Protein AF-A0A0G0MGQ8-F1 (afdb_monomer_lite)

Radius of gyration: 21.74 Å; chains: 1; bounding box: 58×30×50 Å

Sequence (73 aa):
MSEKTSAKDNKNKILEDAVSEIKERFGDGSIMKLGEIKRVEIDSIPTGSISLDIALGVGGLPKGRIIEIYGPE

pLDDT: mean 84.57, std 13.44, range [46.5, 97.38]

Foldseek 3Di:
DPDPPVVVVVVVVVVVVVLVVQCVVPNPPRDDDDPVDDPPLFDADAPPDQVVLVVVVSRHHTPPDDDDDDDDD

Structure (mmCIF, N/CA/C/O backbone):
data_AF-A0A0G0MGQ8-F1
#
_entry.id   AF-A0A0G0MGQ8-F1
#
loop_
_atom_site.group_PDB
_atom_site.id
_atom_site.type_symbol
_atom_site.label_atom_id
_atom_site.label_alt_id
_atom_site.label_comp_id
_atom_site.label_asym_id
_atom_site.label_entity_id
_atom_site.label_seq_id
_atom_site.pdbx_PDB_ins_code
_atom_site.Cartn_x
_atom_site.Cartn_y
_atom_site.Cartn_z
_atom_site.occupancy
_atom_site.B_iso_or_equiv
_atom_site.auth_seq_id
_atom_site.auth_comp_id
_atom_site.auth_asym_id
_atom_site.auth_atom_id
_atom_site.pdbx_PDB_model_num
ATOM 1 N N . MET A 1 1 ? -35.166 -19.656 28.179 1.00 46.50 1 MET A N 1
ATOM 2 C CA . MET A 1 1 ? -34.326 -19.265 27.020 1.00 46.50 1 MET A CA 1
ATOM 3 C C . MET A 1 1 ? -34.115 -17.735 26.945 1.00 46.50 1 MET A C 1
ATOM 5 O O . MET A 1 1 ? -34.060 -17.203 25.848 1.00 46.50 1 MET A O 1
ATOM 9 N N . SER A 1 2 ? -33.987 -17.009 28.073 1.00 50.03 2 SER A N 1
ATOM 10 C CA . SER A 1 2 ? -34.071 -15.525 28.095 1.00 50.03 2 SER A CA 1
ATOM 11 C C . SER A 1 2 ? -32.810 -14.788 28.586 1.00 50.03 2 SER A C 1
ATOM 13 O O . SER A 1 2 ? -32.775 -13.565 28.533 1.00 50.03 2 SER A O 1
ATOM 15 N N . GLU A 1 3 ? -31.763 -15.482 29.046 1.00 52.75 3 GLU A N 1
ATOM 16 C CA . GLU A 1 3 ? -30.592 -14.826 29.671 1.00 52.75 3 GLU A CA 1
ATOM 17 C C . GLU A 1 3 ? -29.431 -14.511 28.709 1.00 52.75 3 GLU A C 1
ATOM 19 O O . GLU A 1 3 ? -28.505 -13.796 29.077 1.00 52.75 3 GLU A O 1
ATOM 24 N N . LYS A 1 4 ? -29.444 -15.006 27.461 1.00 52.00 4 LYS A N 1
ATOM 25 C CA . LYS A 1 4 ? -28.308 -14.829 26.528 1.00 52.00 4 LYS A CA 1
ATOM 26 C C . LYS A 1 4 ? -28.311 -13.518 25.731 1.00 52.00 4 LYS A C 1
ATOM 28 O O . LYS A 1 4 ? -27.270 -13.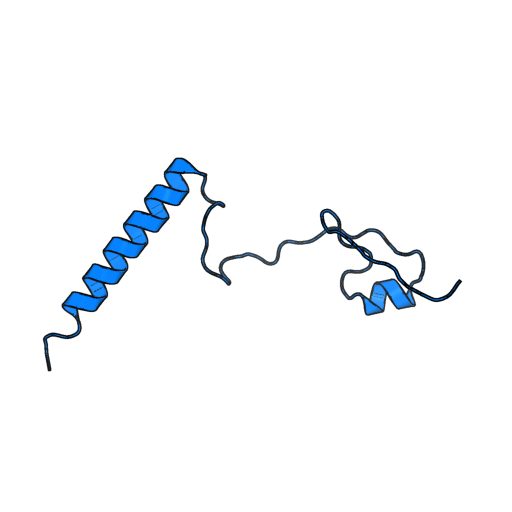176 25.174 1.00 52.00 4 LYS A O 1
ATOM 33 N N . THR A 1 5 ? -29.425 -12.789 25.669 1.00 52.50 5 THR A N 1
ATOM 34 C CA . THR A 1 5 ? -29.534 -11.563 24.854 1.00 52.50 5 THR A CA 1
ATOM 35 C C . THR A 1 5 ? -28.874 -10.359 25.549 1.00 52.50 5 THR A C 1
ATOM 37 O O . THR A 1 5 ? -28.033 -9.699 24.947 1.00 52.50 5 THR A O 1
ATOM 40 N N . SER A 1 6 ? -29.107 -10.157 26.854 1.00 58.88 6 SER A N 1
ATOM 41 C CA . SER A 1 6 ? -28.629 -8.970 27.594 1.00 58.88 6 SER A CA 1
ATOM 42 C C . SER A 1 6 ? -27.102 -8.872 27.728 1.00 58.88 6 SER A C 1
ATOM 44 O O . SER A 1 6 ? -26.527 -7.787 27.647 1.00 58.88 6 SER A O 1
ATOM 46 N N . ALA A 1 7 ? -26.413 -10.005 27.894 1.00 62.41 7 ALA A N 1
ATOM 47 C CA . ALA A 1 7 ? -24.954 -10.034 28.012 1.00 62.41 7 ALA A CA 1
ATOM 48 C C . ALA A 1 7 ? -24.242 -9.712 26.687 1.00 62.41 7 ALA A C 1
ATOM 50 O O . ALA A 1 7 ? -23.095 -9.264 26.693 1.00 62.41 7 ALA A O 1
ATOM 51 N N . LYS A 1 8 ? -24.900 -9.964 25.549 1.00 67.25 8 LYS A N 1
ATOM 52 C CA . LYS A 1 8 ? -24.350 -9.694 24.216 1.00 67.25 8 LYS A CA 1
ATOM 53 C C . LYS A 1 8 ? -24.476 -8.210 23.868 1.00 67.25 8 LYS A C 1
ATOM 55 O O . LYS A 1 8 ? -23.513 -7.629 23.377 1.00 67.25 8 LYS A O 1
ATOM 60 N N . ASP A 1 9 ? -25.600 -7.598 24.229 1.00 76.69 9 ASP A N 1
ATOM 61 C CA . ASP A 1 9 ? -25.843 -6.167 24.023 1.00 76.69 9 ASP A CA 1
ATOM 62 C C . ASP A 1 9 ? -24.903 -5.298 24.874 1.00 76.69 9 ASP A C 1
ATOM 64 O O . ASP A 1 9 ? -24.308 -4.350 24.363 1.00 76.69 9 ASP A O 1
ATOM 68 N N . ASN A 1 10 ? -24.651 -5.679 26.134 1.00 82.25 10 ASN A N 1
ATOM 69 C CA . ASN A 1 10 ? -23.671 -4.982 26.980 1.00 82.25 10 ASN A CA 1
ATOM 70 C C . ASN A 1 10 ? -22.240 -5.061 26.429 1.00 82.25 10 ASN A C 1
ATOM 72 O O . ASN A 1 10 ? -21.503 -4.080 26.483 1.00 82.25 10 ASN A O 1
ATOM 76 N N . LYS A 1 11 ? -21.835 -6.213 25.878 1.00 80.25 11 LYS A N 1
ATOM 77 C CA . LYS A 1 11 ? -20.506 -6.363 25.263 1.00 80.25 11 LYS A CA 1
ATOM 78 C C . LYS A 1 11 ? -20.349 -5.493 24.021 1.00 80.25 11 LYS A C 1
ATOM 80 O O . LYS A 1 11 ? -19.286 -4.912 23.839 1.00 80.25 11 LYS A O 1
ATOM 85 N N . ASN A 1 12 ? -21.390 -5.391 23.197 1.00 84.38 12 ASN A N 1
ATOM 86 C CA . ASN A 1 12 ? -21.367 -4.536 22.012 1.00 84.38 12 ASN A CA 1
ATOM 87 C C . ASN A 1 12 ? -21.249 -3.058 22.394 1.00 84.38 12 ASN A C 1
ATOM 89 O O . ASN A 1 12 ? -20.440 -2.353 21.804 1.00 84.38 12 ASN A O 1
ATOM 93 N N . LYS A 1 13 ? -21.971 -2.618 23.431 1.00 87.75 13 LYS A N 1
ATOM 94 C CA . LYS A 1 13 ? -21.895 -1.237 23.916 1.00 87.75 13 LYS A CA 1
ATOM 95 C C . LYS A 1 13 ? -20.493 -0.866 24.410 1.00 87.75 13 LYS A C 1
ATOM 97 O O . LYS A 1 13 ? -19.937 0.132 23.975 1.00 87.75 13 LYS A O 1
ATOM 102 N N . ILE A 1 14 ? -19.881 -1.721 25.236 1.00 90.69 14 ILE A N 1
ATOM 103 C CA . ILE A 1 14 ? -18.503 -1.513 25.721 1.00 90.69 14 ILE A CA 1
ATOM 104 C C . ILE A 1 14 ? -17.508 -1.457 24.550 1.00 90.69 14 ILE A C 1
ATOM 106 O O . ILE A 1 14 ? -16.557 -0.679 24.573 1.00 90.69 14 ILE A O 1
ATOM 110 N N . LEU A 1 15 ? -17.722 -2.278 23.518 1.00 87.19 15 LEU A N 1
ATOM 111 C CA . LEU A 1 15 ? -16.885 -2.283 22.321 1.00 87.19 15 LEU A CA 1
ATOM 112 C C . LEU A 1 15 ? -17.006 -0.967 21.535 1.00 87.19 15 LEU A C 1
ATOM 114 O O . LEU A 1 15 ? -15.994 -0.429 21.095 1.00 87.19 15 LEU A O 1
ATOM 118 N N . GLU A 1 16 ? -18.224 -0.454 21.354 1.00 87.44 16 GLU A N 1
ATOM 119 C CA . GLU A 1 16 ? -18.485 0.807 20.647 1.00 87.44 16 GLU A CA 1
ATOM 120 C C . GLU A 1 16 ? -17.912 2.018 21.391 1.00 87.44 16 GLU A C 1
ATOM 122 O O . GLU A 1 16 ? -17.308 2.889 20.759 1.00 87.44 16 GLU A O 1
ATOM 127 N N . ASP A 1 17 ? -18.018 2.034 22.721 1.00 90.75 17 ASP A N 1
ATOM 128 C CA . ASP A 1 17 ? -17.440 3.081 23.567 1.00 90.75 17 ASP A CA 1
ATOM 129 C C . ASP A 1 17 ? -15.903 3.093 23.444 1.00 90.75 17 ASP A C 1
ATOM 131 O O . ASP A 1 17 ? -15.306 4.140 23.191 1.00 90.75 17 ASP A O 1
ATOM 135 N N . ALA A 1 18 ? -15.253 1.924 23.512 1.00 90.56 18 ALA A N 1
ATOM 136 C CA . ALA A 1 18 ? -13.799 1.809 23.357 1.00 90.56 18 ALA A CA 1
ATOM 137 C C . ALA A 1 18 ? -13.318 2.218 21.953 1.00 90.56 18 ALA A C 1
ATOM 139 O O . ALA A 1 18 ? -12.300 2.894 21.805 1.00 90.56 18 ALA A O 1
ATOM 140 N N . VAL A 1 19 ? -14.054 1.832 20.904 1.00 89.50 19 VAL A N 1
ATOM 141 C CA . VAL A 1 19 ? -13.765 2.259 19.525 1.00 89.50 19 VAL A CA 1
ATOM 142 C C . VAL A 1 19 ? -13.889 3.779 19.391 1.00 89.50 19 VAL A C 1
ATOM 144 O O . VAL A 1 19 ? -13.067 4.395 18.711 1.00 89.50 19 VAL A O 1
ATOM 147 N N . SER A 1 20 ? -14.881 4.385 20.044 1.00 89.19 20 SER A N 1
ATOM 148 C CA . SER A 1 20 ? -15.086 5.837 20.031 1.00 89.19 20 SER A CA 1
ATOM 149 C C . SER A 1 20 ? -13.961 6.576 20.755 1.00 89.19 20 SER A C 1
ATOM 151 O O . SER A 1 20 ? -13.435 7.546 20.216 1.00 89.19 20 SER A O 1
ATOM 153 N N . GLU A 1 21 ? -13.510 6.071 21.906 1.00 91.62 21 GLU A N 1
ATOM 154 C CA . GLU A 1 21 ? -12.376 6.645 22.642 1.00 91.62 21 GLU A CA 1
ATOM 155 C C . GLU A 1 21 ? -11.088 6.637 21.800 1.00 91.62 21 GLU A C 1
ATOM 157 O O . GLU A 1 21 ? -10.352 7.624 21.748 1.00 91.62 21 GLU A O 1
ATOM 162 N N . ILE A 1 22 ? -10.817 5.536 21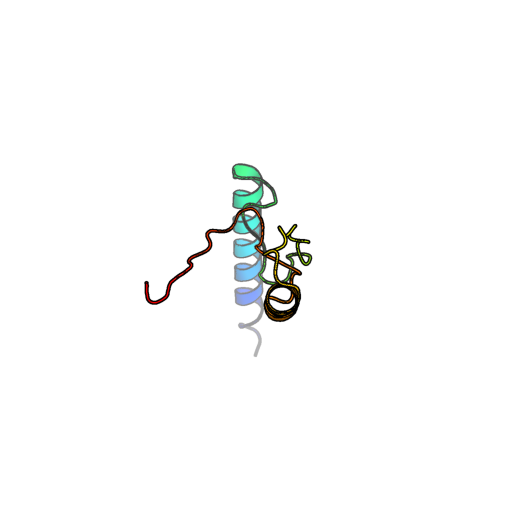.091 1.00 91.62 22 ILE A N 1
ATOM 163 C CA . ILE A 1 22 ? -9.645 5.429 20.210 1.00 91.62 22 ILE A CA 1
ATOM 164 C C . ILE A 1 22 ? -9.741 6.449 19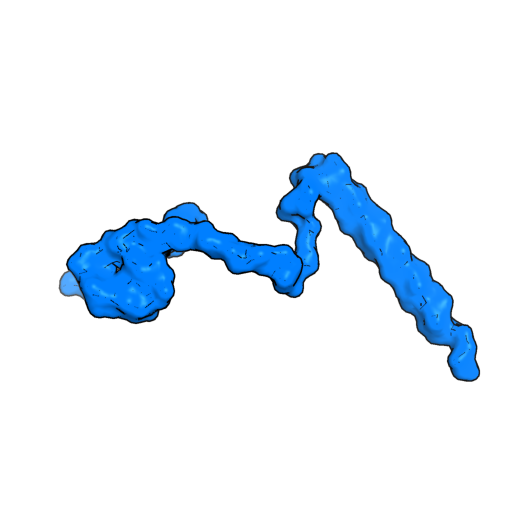.063 1.00 91.62 22 ILE A C 1
ATOM 166 O O . ILE A 1 22 ? -8.756 7.127 18.765 1.00 91.62 22 ILE A O 1
ATOM 170 N N . LYS A 1 23 ? -10.925 6.622 18.461 1.00 90.19 23 LYS A N 1
ATOM 171 C CA . LYS A 1 23 ? -11.139 7.620 17.401 1.00 90.19 23 LYS A CA 1
ATOM 172 C C . LYS A 1 23 ? -10.968 9.055 17.889 1.00 90.19 23 LYS A C 1
ATOM 174 O O . LYS A 1 23 ? -10.333 9.842 17.196 1.00 90.19 23 LYS A O 1
ATOM 179 N N . GLU A 1 24 ? -11.472 9.394 19.073 1.00 91.62 24 GLU A N 1
ATOM 180 C CA . GLU A 1 24 ? -11.320 10.740 19.642 1.00 91.62 24 GLU A CA 1
ATOM 181 C C . GLU A 1 24 ? -9.848 11.065 19.933 1.00 91.62 24 GLU A C 1
ATOM 183 O O . GLU A 1 24 ? -9.371 12.162 19.646 1.00 91.62 24 GLU A O 1
ATOM 188 N N . ARG A 1 25 ? -9.097 10.089 20.455 1.00 92.50 25 ARG A N 1
ATOM 189 C CA . ARG A 1 25 ? -7.697 10.281 20.859 1.00 92.50 25 ARG A CA 1
ATOM 190 C C . ARG A 1 25 ? -6.705 10.261 19.698 1.00 92.50 25 ARG A C 1
ATOM 192 O O . ARG A 1 25 ? -5.689 10.948 19.769 1.00 92.50 25 ARG A O 1
ATOM 199 N N . PHE A 1 26 ? -6.957 9.454 18.667 1.00 91.19 26 PHE A N 1
ATOM 200 C CA . PHE A 1 26 ? -5.988 9.175 17.598 1.00 91.19 26 PHE A CA 1
ATOM 201 C C . PHE A 1 26 ? -6.508 9.507 16.186 1.00 91.19 26 PHE A C 1
ATOM 203 O O . PHE A 1 26 ? -5.780 9.331 15.208 1.00 91.19 26 PHE A O 1
ATOM 210 N N . GLY A 1 27 ? -7.741 10.008 16.070 1.00 87.50 27 GLY A N 1
ATOM 211 C CA . GLY A 1 27 ? -8.411 10.369 14.817 1.00 87.50 27 GLY A CA 1
ATOM 212 C C . GLY A 1 27 ? -9.272 9.244 14.231 1.00 87.50 27 GLY A C 1
ATOM 213 O O . GLY A 1 27 ? -9.078 8.063 14.526 1.00 87.50 27 GLY A O 1
ATOM 214 N N . ASP A 1 28 ? -10.205 9.597 13.341 1.00 80.00 28 ASP A N 1
ATOM 215 C CA . ASP A 1 28 ? -11.218 8.681 12.778 1.00 80.00 28 ASP A CA 1
ATOM 216 C C . ASP A 1 28 ? -10.654 7.466 12.015 1.00 80.00 28 ASP A C 1
ATOM 218 O O . ASP A 1 28 ? -11.337 6.449 11.878 1.00 80.00 28 ASP A O 1
ATOM 222 N N . GLY A 1 29 ? -9.412 7.548 11.525 1.00 78.75 29 GLY A N 1
ATOM 223 C CA . GLY A 1 29 ? -8.729 6.476 10.786 1.00 78.75 29 GLY A CA 1
ATOM 224 C C . GLY A 1 29 ? -7.878 5.534 11.645 1.00 78.75 29 GLY A C 1
ATOM 225 O O . GLY A 1 29 ? -7.261 4.619 11.107 1.00 78.75 29 GLY A O 1
ATOM 226 N N . SER A 1 30 ? -7.815 5.755 12.959 1.00 83.69 30 SER A N 1
ATOM 227 C CA . SER A 1 30 ? -6.967 4.977 13.874 1.00 83.69 30 SER A CA 1
ATOM 228 C C . SER A 1 30 ? -7.488 3.561 14.148 1.00 83.69 30 SER A C 1
ATOM 230 O O . SER A 1 30 ? -6.701 2.658 14.429 1.00 83.69 30 SER A O 1
ATOM 232 N N . ILE A 1 31 ? -8.804 3.347 14.039 1.00 86.81 31 ILE A N 1
ATOM 233 C CA . ILE A 1 31 ? -9.449 2.041 14.196 1.00 86.81 31 ILE A CA 1
ATOM 234 C C . ILE A 1 31 ? -10.698 1.941 13.313 1.00 86.81 31 ILE A C 1
ATOM 236 O O . ILE A 1 31 ? -11.567 2.815 13.316 1.00 86.81 31 ILE A O 1
ATOM 240 N N . MET A 1 32 ? -10.795 0.861 12.538 1.00 82.62 32 MET A N 1
ATOM 241 C CA . MET A 1 32 ? -11.889 0.618 11.592 1.00 82.62 32 MET A CA 1
ATOM 242 C C . MET A 1 32 ? -12.179 -0.879 11.495 1.00 82.62 32 MET A C 1
ATOM 244 O O . MET A 1 32 ? -11.295 -1.702 11.749 1.00 82.62 32 MET A O 1
ATOM 248 N N . LYS A 1 33 ? -13.401 -1.258 11.102 1.00 82.88 33 LYS A N 1
ATOM 249 C CA . LYS A 1 33 ? -13.689 -2.670 10.822 1.00 82.88 33 LYS A CA 1
ATOM 250 C C . LYS A 1 33 ? -13.052 -3.077 9.495 1.00 82.88 33 LYS A C 1
ATOM 252 O O . LYS A 1 33 ? -13.090 -2.344 8.505 1.00 82.88 33 LYS A O 1
ATOM 257 N N . LEU A 1 34 ? -12.501 -4.288 9.457 1.00 69.62 34 LEU A N 1
ATOM 258 C CA . LEU A 1 34 ? -11.958 -4.881 8.239 1.00 69.62 34 LEU A CA 1
ATOM 259 C C . LEU A 1 34 ? -13.088 -5.030 7.201 1.00 69.62 34 LEU A C 1
ATOM 261 O O . LEU A 1 34 ? -14.021 -5.800 7.412 1.00 69.62 34 LEU A O 1
ATOM 265 N N . GLY A 1 35 ? -13.022 -4.262 6.109 1.00 72.06 35 GLY A N 1
ATOM 266 C CA . GLY A 1 35 ? -14.056 -4.207 5.063 1.00 72.06 35 GLY A CA 1
ATOM 267 C C . GLY A 1 35 ? -14.844 -2.892 4.986 1.00 72.06 35 GLY A C 1
ATOM 268 O O . GLY A 1 35 ? -15.440 -2.620 3.951 1.00 72.06 35 GLY A O 1
ATOM 269 N N . GLU A 1 36 ? -14.784 -2.034 6.013 1.00 75.81 36 GLU A N 1
ATOM 270 C CA . GLU A 1 36 ? -15.240 -0.630 5.910 1.00 75.81 36 GLU A CA 1
ATOM 271 C C . GLU A 1 36 ? -14.240 0.243 5.127 1.00 75.81 36 GLU A C 1
ATOM 273 O O . GLU A 1 36 ? -14.540 1.374 4.745 1.00 75.81 36 GLU A O 1
ATOM 278 N N . ILE A 1 37 ? -13.052 -0.304 4.844 1.00 63.75 37 ILE A N 1
ATOM 279 C CA . ILE A 1 37 ? -12.046 0.300 3.975 1.00 63.75 37 ILE A CA 1
ATOM 280 C C . ILE A 1 37 ? -12.625 0.355 2.556 1.00 63.75 37 ILE A C 1
ATOM 282 O O . ILE A 1 37 ? -12.718 -0.667 1.870 1.00 63.75 37 ILE A O 1
ATOM 286 N N . LYS A 1 38 ? -12.989 1.558 2.087 1.00 65.06 38 LYS A N 1
ATOM 287 C CA . LYS A 1 38 ? -13.144 1.805 0.645 1.00 65.06 38 LYS A CA 1
ATOM 288 C C . LYS A 1 38 ? -11.869 1.316 -0.031 1.00 65.06 38 LYS A C 1
ATOM 290 O O . LYS A 1 38 ? -10.794 1.612 0.484 1.00 65.06 38 LYS A O 1
ATOM 295 N N . ARG A 1 39 ? -11.975 0.584 -1.151 1.00 65.12 39 ARG A N 1
ATOM 296 C CA . ARG A 1 39 ? -10.806 0.241 -1.981 1.00 65.12 39 ARG A CA 1
ATOM 297 C C . ARG A 1 39 ? -9.999 1.522 -2.170 1.00 65.12 39 ARG A C 1
ATOM 299 O O . ARG A 1 39 ? -10.459 2.433 -2.849 1.00 65.12 39 ARG A O 1
ATOM 306 N N . VAL A 1 40 ? -8.867 1.613 -1.481 1.00 66.81 40 VAL A N 1
ATOM 307 C CA . VAL A 1 40 ? -7.984 2.763 -1.603 1.00 66.81 40 VAL A CA 1
ATOM 308 C C . VAL A 1 40 ? -7.360 2.603 -2.973 1.00 66.81 40 VAL A C 1
ATOM 310 O O . VAL A 1 40 ? -6.703 1.592 -3.227 1.00 66.81 40 VAL A O 1
ATOM 313 N N . GLU A 1 41 ? -7.640 3.540 -3.872 1.00 71.62 41 GLU A N 1
ATOM 314 C CA . GLU A 1 41 ? -6.905 3.618 -5.126 1.00 71.62 41 GLU A CA 1
ATOM 315 C C . GLU A 1 41 ? -5.442 3.861 -4.766 1.00 71.62 41 GLU A C 1
ATOM 317 O O . GLU A 1 41 ? -5.093 4.840 -4.106 1.00 71.62 41 GLU A O 1
ATOM 322 N N . ILE A 1 42 ? -4.605 2.884 -5.098 1.00 82.44 42 ILE A N 1
ATOM 323 C CA . ILE A 1 42 ? -3.168 2.965 -4.889 1.00 82.44 42 ILE A CA 1
ATOM 324 C C . ILE A 1 42 ? -2.580 3.373 -6.226 1.00 82.44 42 ILE A C 1
ATOM 326 O O . ILE A 1 42 ? -2.663 2.622 -7.196 1.00 82.44 42 ILE A O 1
ATOM 330 N N . ASP A 1 43 ? -1.965 4.546 -6.253 1.00 91.06 43 ASP A N 1
ATOM 331 C CA . ASP A 1 43 ? -1.128 4.957 -7.368 1.00 91.06 43 ASP A CA 1
ATOM 332 C C . ASP A 1 43 ? 0.001 3.943 -7.601 1.00 91.06 43 ASP A C 1
ATOM 334 O O . ASP A 1 43 ? 0.667 3.506 -6.654 1.00 91.06 43 ASP A O 1
ATOM 338 N N . SER A 1 44 ? 0.287 3.646 -8.865 1.00 93.56 44 SER A N 1
ATOM 339 C CA . SER A 1 44 ? 1.403 2.795 -9.275 1.00 93.56 44 SER A CA 1
ATOM 340 C C . SER A 1 44 ? 2.406 3.542 -10.158 1.00 93.56 44 SER A C 1
ATOM 342 O O . SER A 1 44 ? 2.104 4.573 -10.763 1.00 93.56 44 SER A O 1
ATOM 344 N N . ILE A 1 45 ? 3.643 3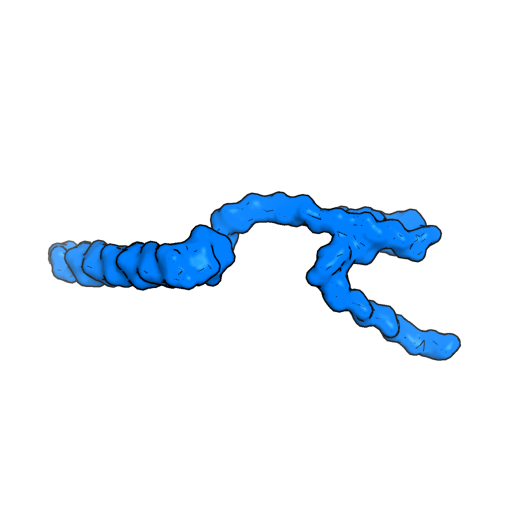.051 -10.172 1.00 95.56 45 ILE A N 1
ATOM 345 C CA . ILE A 1 45 ? 4.728 3.498 -11.050 1.00 95.56 45 ILE A CA 1
ATOM 346 C C . ILE A 1 45 ? 4.987 2.370 -12.060 1.00 95.56 45 ILE A C 1
ATOM 348 O O . ILE A 1 45 ? 5.258 1.254 -11.613 1.00 95.56 45 ILE A O 1
ATOM 352 N N . PRO A 1 46 ? 4.927 2.611 -13.384 1.00 96.06 46 PRO A N 1
ATOM 353 C CA . PRO A 1 46 ? 5.164 1.567 -14.381 1.00 96.06 46 PRO A CA 1
ATOM 354 C C . PRO A 1 46 ? 6.546 0.930 -14.224 1.00 96.06 46 PRO A C 1
ATOM 356 O O . PRO A 1 46 ? 7.535 1.629 -13.998 1.00 96.06 46 PRO A O 1
ATOM 359 N N . THR A 1 47 ? 6.633 -0.389 -14.385 1.00 96.19 47 THR A N 1
ATOM 360 C CA . THR A 1 47 ? 7.909 -1.123 -14.337 1.00 96.19 47 THR A CA 1
ATOM 361 C C . THR A 1 47 ? 8.748 -0.935 -15.602 1.00 96.19 47 THR A C 1
ATOM 363 O O . THR A 1 47 ? 9.928 -1.276 -15.615 1.00 96.19 47 THR A O 1
ATOM 366 N N . GLY A 1 48 ? 8.145 -0.416 -16.678 1.00 96.00 48 GLY A N 1
ATOM 367 C CA . GLY A 1 48 ? 8.757 -0.331 -18.007 1.00 96.00 48 GLY A CA 1
ATOM 368 C C . GLY A 1 48 ? 8.582 -1.603 -18.844 1.00 96.00 48 GLY A C 1
ATOM 369 O O . GLY A 1 48 ? 8.977 -1.627 -20.008 1.00 96.00 48 GLY A O 1
ATOM 370 N N . SER A 1 49 ? 7.947 -2.639 -18.287 1.00 96.88 49 SER A N 1
ATOM 371 C CA . SER A 1 49 ? 7.561 -3.860 -18.989 1.00 96.88 49 SER A CA 1
ATOM 372 C C . SER A 1 49 ? 6.045 -4.034 -18.933 1.00 96.88 49 SER A C 1
ATOM 374 O O . SER A 1 49 ? 5.476 -4.293 -17.874 1.00 96.88 49 SER A O 1
ATOM 376 N N . ILE A 1 50 ? 5.385 -3.946 -20.093 1.00 95.75 50 ILE A N 1
ATOM 377 C CA . ILE A 1 50 ? 3.918 -4.030 -20.188 1.00 95.75 50 ILE A CA 1
ATOM 378 C C . ILE A 1 50 ? 3.376 -5.348 -19.615 1.00 95.75 50 ILE A C 1
ATOM 380 O O . ILE A 1 50 ? 2.328 -5.372 -18.975 1.00 95.75 50 ILE A O 1
ATOM 384 N N . SER A 1 51 ? 4.098 -6.453 -19.821 1.00 97.38 51 SER A N 1
ATOM 385 C CA . SER A 1 51 ? 3.681 -7.771 -19.342 1.00 97.38 51 SER A CA 1
ATOM 386 C C . SER A 1 51 ? 3.746 -7.855 -17.822 1.00 97.38 51 SER A C 1
ATOM 388 O O . SER A 1 51 ? 2.852 -8.436 -17.209 1.00 97.38 51 SER A O 1
ATOM 390 N N . LEU A 1 52 ? 4.762 -7.242 -17.212 1.00 95.88 52 LEU A N 1
ATOM 391 C CA . LEU A 1 52 ? 4.915 -7.208 -15.764 1.00 95.88 52 LEU A CA 1
ATOM 392 C C . LEU A 1 52 ? 3.883 -6.277 -15.117 1.00 95.88 52 LEU A C 1
ATOM 394 O O . LEU A 1 52 ? 3.266 -6.658 -14.127 1.00 95.88 52 LEU A O 1
ATOM 398 N N . ASP A 1 53 ? 3.624 -5.111 -15.711 1.00 94.88 53 ASP A N 1
ATOM 399 C CA . ASP A 1 53 ? 2.611 -4.166 -15.222 1.00 94.88 53 ASP A CA 1
ATOM 400 C C . ASP A 1 53 ? 1.205 -4.788 -15.211 1.00 94.88 53 ASP A C 1
ATOM 402 O O . ASP A 1 53 ? 0.454 -4.627 -14.243 1.00 94.88 53 ASP A O 1
ATOM 406 N N . ILE A 1 54 ? 0.870 -5.560 -16.253 1.00 94.56 54 ILE A N 1
ATOM 407 C CA . ILE A 1 54 ? -0.380 -6.327 -16.329 1.00 94.56 54 ILE A CA 1
ATOM 408 C C . ILE A 1 54 ? -0.392 -7.452 -15.289 1.00 94.56 54 ILE A C 1
ATOM 410 O O . ILE A 1 54 ? -1.393 -7.627 -14.595 1.00 94.56 54 ILE A O 1
ATOM 414 N N . ALA A 1 55 ? 0.706 -8.201 -15.150 1.00 95.38 55 ALA A N 1
ATOM 415 C CA . ALA A 1 55 ? 0.798 -9.308 -14.197 1.00 95.38 55 ALA A CA 1
ATOM 416 C C . ALA A 1 55 ? 0.663 -8.848 -12.734 1.00 95.38 55 ALA A C 1
ATOM 418 O O . ALA A 1 55 ? 0.070 -9.556 -11.922 1.00 95.38 55 ALA A O 1
ATOM 419 N N . LEU A 1 56 ? 1.157 -7.651 -12.401 1.00 92.88 56 LEU A N 1
ATOM 420 C CA . LEU A 1 56 ? 0.990 -7.041 -11.078 1.00 92.88 56 LEU A CA 1
ATOM 421 C C . LEU A 1 56 ? -0.462 -6.613 -10.796 1.00 92.88 56 LEU A C 1
ATOM 423 O O . LEU A 1 56 ? -0.813 -6.363 -9.643 1.00 92.88 56 LEU A O 1
ATOM 427 N N . GLY A 1 57 ? -1.313 -6.501 -11.822 1.00 90.12 57 GLY A N 1
ATOM 428 C CA . GLY A 1 57 ? -2.747 -6.203 -11.718 1.00 90.12 57 GLY A CA 1
ATOM 429 C C . GLY A 1 57 ? -3.095 -4.758 -11.342 1.00 90.12 57 GLY A C 1
ATOM 430 O O . GLY A 1 57 ? -4.184 -4.288 -11.658 1.00 90.12 57 GLY A O 1
ATOM 431 N N . VAL A 1 58 ? -2.168 -4.034 -10.712 1.00 90.88 58 VAL A N 1
ATOM 432 C CA . VAL A 1 58 ? -2.295 -2.610 -10.353 1.00 90.88 58 VAL A CA 1
ATOM 433 C C . VAL A 1 58 ? -1.591 -1.678 -11.349 1.00 90.88 58 VAL A C 1
ATOM 435 O O . VAL A 1 58 ? -1.505 -0.474 -11.116 1.00 90.88 58 VAL A O 1
ATOM 438 N N . GLY A 1 59 ? -1.064 -2.222 -12.453 1.00 91.12 59 GLY A N 1
ATOM 439 C CA . GLY A 1 59 ? -0.421 -1.452 -13.522 1.00 91.12 59 GLY A CA 1
ATOM 440 C C . GLY A 1 59 ? 1.017 -1.006 -13.234 1.00 91.12 59 GLY A C 1
ATOM 441 O O . GLY A 1 59 ? 1.523 -0.141 -13.940 1.00 91.12 59 GLY A O 1
ATOM 442 N N . GLY A 1 60 ? 1.669 -1.558 -12.205 1.00 95.06 60 GLY A N 1
ATOM 443 C CA . GLY A 1 60 ? 3.060 -1.245 -11.868 1.00 95.06 60 GLY A CA 1
ATOM 444 C C . GLY A 1 60 ? 3.394 -1.441 -10.388 1.00 95.06 60 GLY A C 1
ATOM 445 O O . GLY A 1 60 ?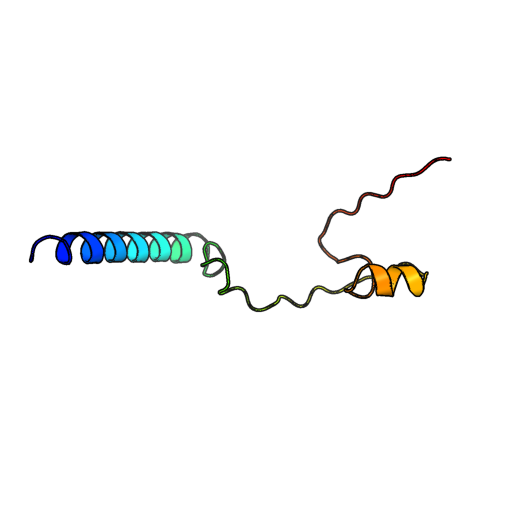 2.697 -2.150 -9.663 1.00 95.06 60 GLY A O 1
ATOM 446 N N . LEU A 1 61 ? 4.461 -0.790 -9.922 1.00 96.12 61 LEU A N 1
ATOM 447 C CA . LEU A 1 61 ? 4.903 -0.814 -8.527 1.00 96.12 61 LEU A CA 1
ATOM 448 C C . LEU A 1 61 ? 4.045 0.131 -7.663 1.00 96.12 61 LEU A C 1
ATOM 450 O O . LEU A 1 61 ? 3.990 1.325 -7.960 1.00 96.12 61 LEU A O 1
ATOM 454 N N . PRO A 1 62 ? 3.391 -0.344 -6.588 1.00 95.00 62 PRO A N 1
ATOM 455 C CA . PRO A 1 62 ? 2.524 0.488 -5.754 1.00 95.00 62 PRO A CA 1
ATOM 456 C C . PRO A 1 62 ? 3.312 1.518 -4.934 1.00 95.00 62 PRO A C 1
ATOM 458 O O . PRO A 1 62 ? 4.264 1.178 -4.228 1.00 95.00 62 PRO A O 1
ATOM 461 N N . LYS A 1 63 ? 2.875 2.782 -4.959 1.00 93.12 63 LYS A N 1
ATOM 462 C CA . LYS A 1 63 ? 3.467 3.846 -4.135 1.00 93.12 63 LYS A CA 1
ATOM 463 C C . LYS A 1 63 ? 3.193 3.613 -2.645 1.00 93.12 63 LYS A C 1
ATOM 465 O O . LYS A 1 63 ? 2.153 3.082 -2.256 1.00 93.12 63 LYS A O 1
ATOM 470 N N . GLY A 1 64 ? 4.131 4.036 -1.794 1.00 91.62 64 GLY A N 1
ATOM 471 C CA . GLY A 1 64 ? 4.009 3.913 -0.333 1.00 91.62 64 GLY A CA 1
ATOM 472 C C . GLY A 1 64 ? 4.151 2.480 0.195 1.00 91.62 64 GLY A C 1
ATOM 473 O O . GLY A 1 64 ? 3.756 2.196 1.325 1.00 91.62 64 GLY A O 1
ATOM 474 N N . ARG A 1 65 ? 4.690 1.568 -0.620 1.00 93.19 65 ARG A N 1
ATOM 475 C CA . ARG A 1 65 ? 4.967 0.172 -0.266 1.00 93.19 65 ARG A CA 1
ATOM 476 C C . ARG A 1 65 ? 6.445 -0.133 -0.486 1.00 93.19 65 ARG A C 1
ATOM 478 O O . ARG A 1 65 ? 7.093 0.484 -1.326 1.00 93.19 65 ARG A O 1
ATOM 485 N N . ILE A 1 66 ? 6.957 -1.094 0.274 1.00 95.44 66 ILE A N 1
ATOM 486 C CA . ILE A 1 66 ? 8.303 -1.640 0.085 1.00 95.44 66 ILE A CA 1
ATOM 487 C C . ILE A 1 66 ? 8.206 -2.753 -0.959 1.00 95.44 66 ILE A C 1
ATOM 489 O O . ILE A 1 66 ? 7.315 -3.598 -0.871 1.00 95.44 66 ILE A O 1
ATOM 493 N N . ILE A 1 67 ? 9.107 -2.727 -1.941 1.00 95.56 67 ILE A N 1
ATOM 494 C CA . ILE A 1 67 ? 9.205 -3.716 -3.017 1.00 95.56 67 ILE A CA 1
ATOM 495 C C . ILE A 1 67 ? 10.553 -4.418 -2.893 1.00 95.56 67 ILE A C 1
ATOM 497 O O . ILE A 1 67 ? 11.580 -3.760 -2.747 1.00 95.56 67 ILE A O 1
ATOM 501 N N . GLU A 1 68 ? 10.541 -5.744 -2.968 1.00 97.12 68 GLU A N 1
ATOM 502 C CA . GLU A 1 68 ? 11.741 -6.576 -3.012 1.00 97.12 68 GLU A CA 1
ATOM 503 C C . GLU A 1 68 ? 11.884 -7.173 -4.415 1.00 97.12 68 GLU A C 1
ATOM 505 O O . GLU A 1 68 ? 10.920 -7.699 -4.975 1.00 97.12 68 GLU A O 1
ATOM 510 N N . ILE A 1 69 ? 13.084 -7.074 -4.988 1.00 95.31 69 ILE A N 1
ATOM 511 C CA . ILE A 1 69 ? 13.445 -7.671 -6.275 1.00 95.31 69 ILE A CA 1
ATOM 512 C C . ILE A 1 69 ? 14.641 -8.575 -6.008 1.00 95.31 69 ILE A C 1
ATOM 514 O O . ILE A 1 69 ? 15.653 -8.119 -5.479 1.00 95.31 69 ILE A O 1
ATOM 518 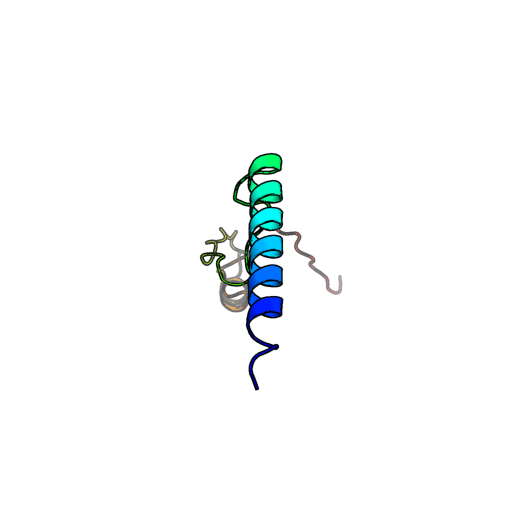N N . TYR A 1 70 ? 14.523 -9.844 -6.374 1.00 96.88 70 TYR A N 1
ATOM 519 C CA . TYR A 1 70 ? 15.584 -10.829 -6.218 1.00 96.88 70 TYR A CA 1
ATOM 520 C C . TYR A 1 70 ? 15.729 -11.645 -7.500 1.00 96.88 70 TYR A C 1
ATOM 522 O O . TYR A 1 70 ? 14.778 -11.815 -8.265 1.00 96.88 70 TYR A O 1
ATOM 530 N N . GLY A 1 71 ? 16.932 -12.155 -7.728 1.00 96.69 71 GLY A N 1
ATOM 531 C CA . GLY A 1 71 ? 17.263 -12.950 -8.898 1.00 96.69 71 GLY A CA 1
ATOM 532 C C . GLY A 1 71 ? 18.742 -13.328 -8.899 1.00 96.69 71 GLY A C 1
ATOM 533 O O . GLY A 1 71 ? 19.492 -12.842 -8.049 1.00 96.69 71 GLY A O 1
ATOM 534 N N . PRO A 1 72 ? 19.155 -14.220 -9.811 1.00 95.88 72 PRO A N 1
ATOM 535 C CA . PRO A 1 72 ? 20.570 -14.403 -10.111 1.00 95.88 72 PRO A CA 1
ATOM 536 C C . PRO A 1 72 ? 21.194 -13.092 -10.619 1.00 95.88 72 PRO A C 1
ATOM 538 O O . PRO A 1 72 ? 20.470 -12.187 -11.041 1.00 95.88 72 PRO A O 1
ATOM 541 N N . GLU A 1 73 ? 22.528 -13.024 -10.564 1.00 89.94 73 GLU A N 1
ATOM 542 C CA . GLU A 1 73 ? 23.310 -11.999 -11.275 1.00 89.94 73 GLU A CA 1
ATOM 543 C C . GLU A 1 73 ? 23.079 -12.074 -12.791 1.00 89.94 73 GLU A C 1
ATOM 545 O O . GLU A 1 73 ? 23.052 -13.209 -13.330 1.00 89.94 73 GLU A O 1
#

Secondary structure (DSSP, 8-state):
--STTHHHHHHHHHHHHHHHHHHHHH-TTSS--TT-S------EE--S-HHHHHHTSSSSEETTS--------